Protein AF-K1SX87-F1 (afdb_monomer_lite)

pLDDT: mean 90.48, std 5.1, range [72.81, 97.75]

Radius of gyration: 15.31 Å; chains: 1; bounding box: 31×28×44 Å

Organism: NCBI:txid408170

Foldseek 3Di:
DDDDDDDVVVVDPDDDDADDDPLDDPVQWDPDAAWDDDPVQDDPPDGNPPDTTHGHPVSLVSRPVNDDDPPD

Secondary structure (DSSP, 8-state):
-------GGGT-S-------GGGS-GGG-BSSSEEE--GGGEETTEE--S--EEE-HHHHHTTGGG-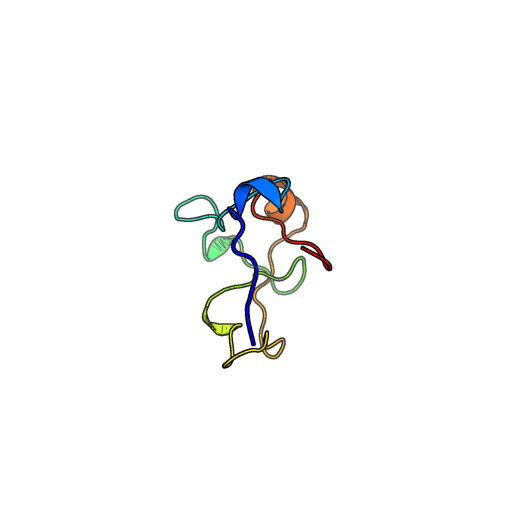--TT-

Sequence (72 aa):
MSYETYRVADLIDEIAMGPFGSNIKVSCFVDSGVPVLNGSNLEGFSLSEKAFRFVTKEKADSLNKANAHRGD

InterPro domains:
  IPR044946 Type I restriction modification DNA specificity domain superfamily [G3DSA:3.90.220.20] (1-72)

Structure (mmCIF, N/CA/C/O backbone):
data_AF-K1SX87-F1
#
_entry.id   AF-K1SX87-F1
#
loop_
_atom_site.group_PDB
_atom_site.id
_atom_site.type_symbol
_atom_site.label_atom_id
_atom_site.label_alt_id
_atom_site.label_comp_id
_atom_site.label_asym_id
_atom_site.label_entity_id
_atom_site.label_seq_id
_atom_site.pdbx_PDB_ins_code
_atom_site.Cartn_x
_atom_site.Cartn_y
_atom_site.Cartn_z
_atom_site.occupancy
_atom_site.B_iso_or_equiv
_atom_site.auth_seq_id
_atom_site.auth_comp_id
_atom_site.auth_asym_id
_atom_site.auth_atom_id
_atom_site.pdbx_PDB_model_num
ATOM 1 N N . MET A 1 1 ? 14.401 -16.766 -26.232 1.00 72.81 1 MET A N 1
ATOM 2 C CA . MET A 1 1 ? 13.802 -15.422 -26.099 1.00 72.81 1 MET A CA 1
ATOM 3 C C . MET A 1 1 ? 14.886 -14.488 -25.603 1.00 72.81 1 MET A C 1
ATOM 5 O O . MET A 1 1 ? 15.522 -14.830 -24.615 1.00 72.81 1 MET A O 1
ATOM 9 N N . SER A 1 2 ? 15.142 -13.385 -26.304 1.00 86.44 2 SER A N 1
ATOM 10 C CA . SER A 1 2 ? 15.973 -12.289 -25.797 1.00 86.44 2 SER A CA 1
ATOM 11 C C . SER A 1 2 ? 15.061 -11.273 -25.120 1.00 86.44 2 SER A C 1
ATOM 13 O O . SER A 1 2 ? 14.011 -10.939 -25.667 1.00 86.44 2 SER A O 1
ATOM 15 N N . TYR A 1 3 ? 15.441 -10.824 -23.930 1.00 91.38 3 TYR A N 1
ATOM 16 C CA . TYR A 1 3 ? 14.756 -9.751 -23.220 1.00 91.38 3 TYR A CA 1
ATOM 17 C C . TYR A 1 3 ? 15.662 -8.527 -23.208 1.00 91.38 3 TYR A C 1
ATOM 19 O O . TYR A 1 3 ? 16.867 -8.652 -22.984 1.00 91.38 3 TYR A O 1
ATOM 27 N N . GLU A 1 4 ? 15.069 -7.362 -23.432 1.00 93.75 4 GLU A N 1
ATOM 28 C CA . GLU A 1 4 ? 15.745 -6.085 -23.236 1.00 93.75 4 GLU A CA 1
ATOM 29 C C . GLU A 1 4 ? 15.869 -5.800 -21.736 1.00 93.75 4 GLU A C 1
ATOM 31 O O . GLU A 1 4 ? 14.950 -6.070 -20.959 1.00 93.75 4 GLU A O 1
ATOM 36 N N . THR A 1 5 ? 17.024 -5.282 -21.318 1.00 95.81 5 THR A N 1
ATOM 37 C CA . THR A 1 5 ? 17.281 -4.931 -19.915 1.00 95.81 5 THR A CA 1
ATOM 38 C C . THR A 1 5 ? 17.174 -3.425 -19.740 1.00 95.81 5 THR A C 1
ATOM 40 O O . THR A 1 5 ? 17.860 -2.675 -20.427 1.00 95.81 5 THR A O 1
ATOM 43 N N . TYR A 1 6 ? 16.367 -2.991 -18.776 1.00 96.25 6 TYR A N 1
ATOM 44 C CA . TYR A 1 6 ? 16.192 -1.581 -18.426 1.00 96.25 6 TYR A CA 1
ATOM 45 C C . TYR A 1 6 ? 16.532 -1.354 -16.957 1.00 96.25 6 TYR A C 1
ATOM 47 O O . TYR A 1 6 ? 16.419 -2.267 -16.132 1.00 96.25 6 TYR A O 1
ATOM 55 N N . ARG A 1 7 ? 16.923 -0.126 -16.600 1.00 95.81 7 ARG A N 1
ATOM 56 C CA . ARG A 1 7 ? 16.970 0.261 -15.188 1.00 95.81 7 ARG A CA 1
ATOM 57 C C . ARG A 1 7 ? 15.543 0.562 -14.755 1.00 95.81 7 ARG A C 1
ATOM 59 O O . ARG A 1 7 ? 14.806 1.225 -15.471 1.00 95.81 7 ARG A O 1
ATOM 66 N N . VAL A 1 8 ? 15.173 0.125 -13.555 1.00 94.25 8 VAL A N 1
ATOM 67 C CA . VAL A 1 8 ? 13.841 0.404 -12.990 1.00 94.25 8 VAL A CA 1
ATOM 68 C C . VAL A 1 8 ? 13.542 1.909 -12.993 1.00 94.25 8 VAL A C 1
ATOM 70 O O . VAL A 1 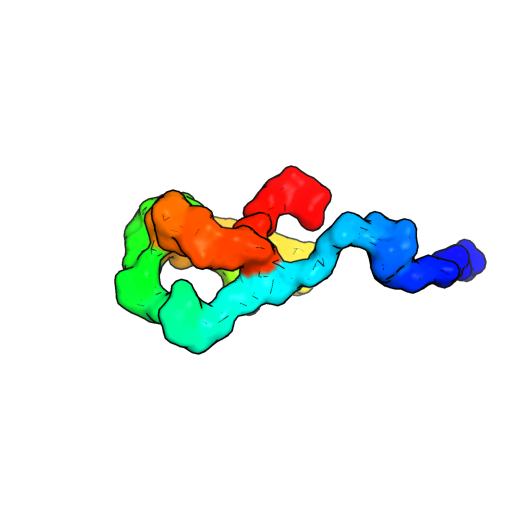8 ? 12.447 2.306 -13.361 1.00 94.25 8 VAL A O 1
ATOM 73 N N . ALA A 1 9 ? 14.542 2.740 -12.684 1.00 94.88 9 ALA A N 1
ATOM 74 C CA . ALA A 1 9 ? 14.426 4.199 -12.681 1.00 94.88 9 ALA A CA 1
ATOM 75 C C . ALA A 1 9 ? 14.123 4.826 -14.056 1.00 94.88 9 ALA A C 1
ATOM 77 O O . ALA A 1 9 ? 13.704 5.975 -14.099 1.00 94.88 9 ALA A O 1
ATOM 78 N N . ASP A 1 10 ? 14.326 4.097 -15.157 1.00 96.25 10 ASP A N 1
ATOM 79 C CA . ASP A 1 10 ? 13.980 4.572 -16.503 1.00 96.25 10 ASP A CA 1
ATOM 80 C C . ASP A 1 10 ? 12.507 4.271 -16.851 1.00 96.25 10 ASP A C 1
ATOM 82 O O . ASP A 1 10 ? 12.012 4.724 -17.880 1.00 96.25 10 ASP A O 1
ATOM 86 N N . LEU A 1 11 ? 11.816 3.473 -16.023 1.00 94.62 11 LEU A N 1
ATOM 87 C CA . LEU A 1 11 ? 10.465 2.959 -16.274 1.00 94.62 11 LEU A CA 1
ATOM 88 C C . LEU A 1 11 ? 9.411 3.453 -15.274 1.00 94.62 11 LEU A C 1
ATOM 90 O O . LEU A 1 11 ? 8.225 3.254 -15.524 1.00 94.62 11 LEU A O 1
ATOM 94 N N . ILE A 1 12 ? 9.820 4.033 -14.143 1.00 93.25 12 ILE A N 1
ATOM 95 C CA . ILE A 1 12 ? 8.912 4.446 -13.065 1.00 93.25 12 ILE A CA 1
ATOM 96 C C . ILE A 1 12 ? 9.124 5.913 -12.700 1.00 93.25 12 ILE A C 1
ATOM 98 O O . ILE A 1 12 ? 10.256 6.396 -12.702 1.00 93.25 12 ILE A O 1
ATOM 102 N N . ASP A 1 13 ? 8.045 6.591 -12.311 1.00 90.44 13 ASP A N 1
ATOM 103 C CA . ASP A 1 13 ? 8.108 7.966 -11.803 1.00 90.44 13 ASP A CA 1
ATOM 104 C C . ASP A 1 13 ? 8.620 8.017 -10.355 1.00 90.44 13 ASP A C 1
ATOM 106 O O . ASP A 1 13 ? 9.363 8.921 -9.967 1.00 90.44 13 ASP A O 1
ATOM 110 N N . GLU A 1 14 ? 8.236 7.032 -9.538 1.00 88.31 14 GLU A N 1
ATOM 111 C CA . GLU A 1 14 ? 8.567 6.991 -8.118 1.00 88.31 14 GLU A CA 1
ATOM 112 C C . GLU A 1 14 ? 8.628 5.554 -7.581 1.00 88.31 14 GLU A C 1
ATOM 114 O O . GLU A 1 14 ? 7.890 4.673 -8.013 1.00 88.31 14 GLU A O 1
ATOM 119 N N . ILE A 1 15 ? 9.503 5.331 -6.594 1.00 90.06 15 ILE A N 1
ATOM 120 C CA . ILE A 1 15 ? 9.501 4.136 -5.749 1.00 90.06 15 ILE A CA 1
ATOM 121 C C . ILE A 1 15 ? 9.348 4.554 -4.290 1.00 90.06 15 ILE A C 1
ATOM 123 O O . ILE A 1 15 ? 10.087 5.404 -3.785 1.00 90.06 15 ILE A O 1
ATOM 127 N N . ALA A 1 16 ? 8.402 3.929 -3.600 1.00 89.56 16 ALA A N 1
ATOM 128 C CA . ALA A 1 16 ? 8.158 4.162 -2.189 1.00 89.56 16 ALA A CA 1
ATOM 129 C C . ALA A 1 16 ? 8.138 2.847 -1.413 1.00 89.56 16 ALA A C 1
ATOM 131 O O . ALA A 1 16 ? 7.957 1.760 -1.959 1.00 89.56 16 ALA A O 1
ATOM 132 N N . MET A 1 17 ? 8.342 2.964 -0.107 1.00 88.25 17 MET A N 1
ATOM 133 C CA . MET A 1 17 ? 8.190 1.864 0.833 1.00 88.25 17 MET A CA 1
ATOM 134 C C . MET A 1 17 ? 7.037 2.167 1.784 1.00 88.25 17 MET A C 1
ATOM 136 O O . MET A 1 17 ? 6.726 3.331 2.045 1.00 88.25 17 MET A O 1
ATOM 140 N N . GLY A 1 18 ? 6.429 1.111 2.323 1.00 86.81 18 GLY A N 1
ATOM 141 C CA . GLY A 1 18 ? 5.405 1.249 3.352 1.00 86.81 18 GLY A CA 1
ATOM 142 C C . GLY A 1 18 ? 5.920 1.995 4.595 1.00 86.81 18 GLY A C 1
ATOM 143 O O . GLY A 1 18 ? 7.127 2.157 4.787 1.00 86.81 18 GLY A O 1
ATOM 144 N N . PRO A 1 19 ? 5.024 2.452 5.479 1.00 87.25 19 PRO A N 1
ATOM 145 C CA . PRO A 1 19 ? 5.421 3.139 6.693 1.00 87.25 19 PRO A CA 1
ATOM 146 C C . PRO A 1 19 ? 5.876 2.127 7.748 1.00 87.25 19 PRO A C 1
ATOM 148 O O . PRO A 1 19 ? 5.258 1.080 7.928 1.00 87.25 19 PRO A O 1
ATOM 151 N N . PHE A 1 20 ? 6.917 2.469 8.509 1.00 81.31 20 PHE A N 1
ATOM 152 C CA . PHE A 1 20 ? 7.446 1.614 9.575 1.00 81.31 20 PHE A CA 1
ATOM 153 C C . PHE A 1 20 ? 7.448 2.324 10.935 1.00 81.31 20 PHE A C 1
ATOM 155 O O . PHE A 1 20 ? 7.421 3.554 11.030 1.00 81.31 20 PHE A O 1
ATOM 162 N N . GLY A 1 21 ? 7.487 1.534 12.009 1.00 80.62 21 GLY A N 1
ATOM 163 C CA . GLY A 1 21 ? 7.650 2.033 13.373 1.00 80.62 21 GLY A CA 1
ATOM 164 C C . GLY A 1 21 ? 6.486 2.905 13.852 1.00 80.62 21 GLY A C 1
ATOM 165 O O . GLY A 1 21 ? 5.320 2.525 13.771 1.00 80.62 21 GLY A O 1
ATOM 166 N N . SER A 1 22 ? 6.796 4.084 14.396 1.00 82.81 22 SER A N 1
ATOM 167 C CA . SER A 1 22 ? 5.804 4.970 15.022 1.00 82.81 22 SER A CA 1
ATOM 168 C C . SER A 1 22 ? 4.769 5.546 14.058 1.00 82.81 22 SER A C 1
ATOM 170 O O . SER A 1 22 ? 3.746 6.046 14.525 1.00 82.81 22 SER A O 1
ATOM 172 N N . ASN A 1 23 ? 5.006 5.463 12.748 1.00 87.44 23 ASN A N 1
ATOM 173 C CA . ASN A 1 23 ? 4.108 6.016 11.740 1.00 87.44 23 ASN A CA 1
ATOM 174 C C . ASN A 1 23 ? 2.804 5.219 11.618 1.00 87.44 23 ASN A C 1
ATOM 176 O O . ASN A 1 23 ? 1.771 5.819 11.325 1.00 87.44 23 ASN A O 1
ATOM 180 N N . ILE A 1 24 ? 2.814 3.912 11.904 1.00 91.62 24 ILE A N 1
ATOM 181 C CA . ILE A 1 24 ? 1.622 3.056 11.861 1.00 91.62 24 ILE A CA 1
ATOM 182 C C . ILE A 1 24 ? 1.655 2.019 12.994 1.00 91.62 24 ILE A C 1
ATOM 184 O O . ILE A 1 24 ? 2.347 1.007 12.942 1.00 91.62 24 ILE A O 1
ATOM 188 N N . LYS A 1 25 ? 0.913 2.290 14.072 1.00 91.75 25 LYS A N 1
ATOM 189 C CA . LYS A 1 25 ? 0.839 1.420 15.257 1.00 91.75 25 LYS A CA 1
ATOM 190 C C . LYS A 1 25 ? -0.438 0.589 15.250 1.00 91.75 25 LYS A C 1
ATOM 192 O O . LYS A 1 25 ? -1.405 0.932 14.582 1.00 91.75 25 LYS A O 1
ATOM 197 N N . VAL A 1 26 ? -0.481 -0.449 16.091 1.00 91.75 26 VAL A N 1
ATOM 198 C CA . VAL A 1 26 ? -1.695 -1.257 16.307 1.00 91.75 26 VAL A CA 1
ATOM 199 C C . VAL A 1 26 ? -2.904 -0.399 16.706 1.00 91.75 26 VAL A C 1
ATOM 201 O O . VAL A 1 26 ? -4.016 -0.656 16.265 1.00 91.75 26 VAL A O 1
ATOM 204 N N . SER A 1 27 ? -2.680 0.666 17.475 1.00 94.25 27 SER A N 1
ATOM 205 C CA . SER A 1 27 ? -3.723 1.612 17.885 1.00 94.25 27 SER A CA 1
ATOM 206 C C . SER A 1 27 ? -4.285 2.471 16.747 1.00 94.25 27 SER A C 1
ATOM 208 O O . SER A 1 27 ? -5.255 3.183 16.960 1.00 94.25 27 SER A O 1
ATOM 210 N N . CYS A 1 28 ? -3.657 2.473 15.568 1.00 94.88 28 CYS A N 1
ATOM 211 C CA . CYS A 1 28 ? -4.159 3.196 14.400 1.00 94.88 28 CYS A CA 1
ATOM 212 C C . CYS A 1 28 ? -5.222 2.404 13.633 1.00 94.88 28 CYS A C 1
ATOM 214 O O . CYS A 1 28 ? -5.857 2.981 12.751 1.00 94.88 28 CYS A O 1
ATOM 216 N N . PHE A 1 29 ? -5.375 1.105 13.912 1.00 95.31 29 PHE A N 1
ATOM 217 C CA . PHE A 1 29 ? -6.306 0.280 13.162 1.00 95.31 29 PHE A CA 1
ATOM 218 C C . PHE A 1 29 ? -7.737 0.430 13.667 1.00 95.31 29 PHE A C 1
ATOM 220 O O . PHE A 1 29 ? -7.983 0.496 14.869 1.00 95.31 29 PHE A O 1
ATOM 227 N N . VAL A 1 30 ? -8.657 0.457 12.714 1.00 97.44 30 VAL A N 1
ATOM 228 C CA . VAL A 1 30 ? -10.103 0.580 12.895 1.00 97.44 30 VAL A CA 1
ATOM 229 C C . VAL A 1 30 ? -10.808 -0.565 12.167 1.00 97.44 30 VAL A C 1
ATOM 231 O O . VAL A 1 30 ? -10.193 -1.269 11.362 1.00 97.44 30 VAL A O 1
ATOM 234 N N . ASP A 1 31 ? -12.102 -0.731 12.427 1.00 96.31 31 ASP A N 1
ATOM 235 C CA . ASP A 1 31 ? -12.893 -1.836 11.869 1.00 96.31 31 ASP A CA 1
ATOM 236 C C . ASP A 1 31 ? -13.196 -1.669 10.369 1.00 96.31 31 ASP A C 1
ATOM 238 O O . ASP A 1 31 ? -13.443 -2.649 9.671 1.00 96.31 31 ASP A O 1
ATOM 242 N N . SER A 1 32 ? -13.157 -0.436 9.853 1.00 96.38 32 SER A N 1
ATOM 243 C CA . SER A 1 32 ? -13.410 -0.123 8.440 1.00 96.38 32 SER A CA 1
ATOM 244 C C . SER A 1 32 ? -12.709 1.164 8.008 1.00 96.38 32 SER A C 1
ATOM 246 O O . SER A 1 32 ? -12.625 2.107 8.794 1.00 96.38 32 SER A O 1
ATOM 248 N N . GLY A 1 33 ? -12.261 1.241 6.753 1.00 96.25 33 GLY A N 1
ATOM 249 C CA . GLY A 1 33 ? -11.584 2.424 6.219 1.00 96.25 33 GLY A CA 1
ATOM 250 C C . GLY A 1 33 ? -10.695 2.096 5.024 1.00 96.25 33 GLY A C 1
ATOM 251 O O . GLY A 1 33 ? -11.053 1.268 4.189 1.00 96.25 33 GLY A O 1
ATOM 252 N N . VAL A 1 34 ? -9.527 2.733 4.953 1.00 95.50 34 VAL A N 1
ATOM 253 C CA . VAL A 1 34 ? -8.521 2.437 3.925 1.00 95.50 34 VAL A CA 1
ATOM 254 C C . VAL A 1 34 ? -7.791 1.144 4.312 1.00 95.50 34 VAL A C 1
ATOM 256 O O . VAL A 1 34 ? -7.261 1.074 5.427 1.00 95.50 34 VAL A O 1
ATOM 259 N N . PRO A 1 35 ? -7.781 0.106 3.452 1.00 94.19 35 PRO A N 1
ATOM 260 C CA . PRO A 1 35 ? -7.144 -1.166 3.766 1.00 94.19 35 PRO A CA 1
ATOM 261 C C . PRO A 1 35 ? -5.623 -1.018 3.812 1.00 94.19 35 PRO A C 1
ATOM 263 O O . PRO A 1 35 ? -5.017 -0.346 2.981 1.00 94.19 35 PRO A O 1
ATOM 266 N N . VAL A 1 36 ? -4.998 -1.685 4.776 1.00 92.75 36 VAL A N 1
ATOM 267 C CA . VAL A 1 36 ? -3.542 -1.735 4.907 1.00 92.75 36 VAL A CA 1
ATOM 268 C C . VAL A 1 36 ? -3.031 -3.043 4.326 1.00 92.75 36 VAL A C 1
ATOM 270 O O . VAL A 1 36 ? -3.298 -4.114 4.876 1.00 92.75 36 VAL A O 1
ATOM 273 N N . LEU A 1 37 ? -2.256 -2.940 3.246 1.00 90.56 37 LEU A N 1
ATOM 274 C CA . LEU A 1 37 ? -1.540 -4.071 2.666 1.00 90.56 37 LEU A CA 1
ATOM 275 C C . LEU A 1 37 ? -0.323 -4.396 3.533 1.00 90.56 37 LEU A C 1
ATOM 277 O O . LEU A 1 37 ? 0.524 -3.542 3.791 1.00 90.56 37 LEU A O 1
ATOM 281 N N . ASN A 1 38 ? -0.230 -5.636 3.999 1.00 87.62 38 ASN A N 1
ATOM 282 C CA . ASN A 1 38 ? 0.938 -6.130 4.717 1.00 87.62 38 ASN A CA 1
ATOM 283 C C . ASN A 1 38 ? 1.315 -7.538 4.232 1.00 87.62 38 ASN A C 1
ATOM 285 O O . ASN A 1 38 ? 0.643 -8.109 3.376 1.00 87.62 38 ASN A O 1
ATOM 289 N N . GLY A 1 39 ? 2.395 -8.108 4.774 1.00 86.44 39 GLY A N 1
ATOM 290 C CA . GLY A 1 39 ? 2.909 -9.406 4.327 1.00 86.44 39 GLY A CA 1
ATOM 291 C C . GLY A 1 39 ? 1.880 -10.542 4.364 1.00 86.44 39 GLY A C 1
ATOM 292 O O . GLY A 1 39 ? 1.925 -11.412 3.504 1.00 86.44 39 GLY A O 1
ATOM 293 N N . SER A 1 40 ? 0.909 -10.517 5.286 1.00 87.25 40 SER A N 1
ATOM 294 C CA . SER A 1 40 ? -0.144 -11.541 5.342 1.00 87.25 40 SER A CA 1
ATOM 295 C C . SER A 1 40 ? -1.153 -11.448 4.197 1.00 87.25 40 SER A C 1
ATOM 297 O O . SER A 1 40 ? -1.916 -12.385 3.993 1.00 87.25 40 SER A O 1
ATOM 299 N N . ASN A 1 41 ? -1.195 -10.326 3.472 1.00 89.50 41 ASN A N 1
ATOM 300 C CA . ASN A 1 41 ? -2.037 -10.161 2.290 1.00 89.50 41 ASN A CA 1
ATOM 301 C C . ASN A 1 41 ? -1.382 -10.728 1.028 1.00 89.50 41 ASN A C 1
ATO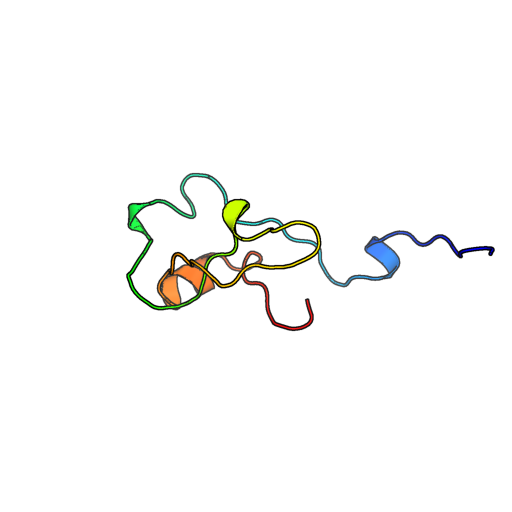M 303 O O . ASN A 1 41 ? -2.044 -10.800 0.003 1.00 89.50 41 ASN A O 1
ATOM 307 N N . LEU A 1 42 ? -0.109 -11.122 1.060 1.00 88.81 42 LEU A N 1
ATOM 308 C CA . LEU A 1 42 ? 0.572 -11.690 -0.101 1.00 88.81 42 LEU A CA 1
ATOM 309 C C . LEU A 1 42 ? 0.459 -13.220 -0.062 1.00 88.81 42 LEU A C 1
ATOM 311 O O . LEU A 1 42 ? 1.112 -13.883 0.741 1.00 88.81 42 LEU A O 1
ATOM 315 N N . GLU A 1 43 ? -0.374 -13.786 -0.936 1.00 88.69 43 GLU A N 1
ATOM 316 C CA . GLU A 1 43 ? -0.547 -15.233 -1.100 1.00 88.69 43 GLU A CA 1
ATOM 317 C C . GLU A 1 43 ? 0.026 -15.675 -2.456 1.00 88.69 43 GLU A C 1
ATOM 319 O O . GLU A 1 43 ? -0.586 -15.487 -3.514 1.00 88.69 43 GLU A O 1
ATOM 324 N N . GLY A 1 44 ? 1.223 -16.272 -2.430 1.00 87.50 44 GLY A N 1
ATOM 325 C CA . GLY A 1 44 ? 1.931 -16.714 -3.632 1.00 87.50 44 GLY A CA 1
ATOM 326 C C . GLY A 1 44 ? 2.254 -15.540 -4.558 1.00 87.50 44 GLY A C 1
ATOM 327 O O . GLY A 1 44 ? 3.093 -14.706 -4.232 1.00 87.50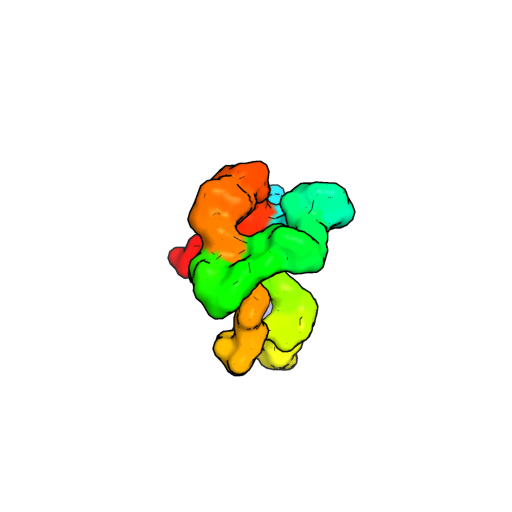 44 GLY A O 1
ATOM 328 N N . PHE A 1 45 ? 1.572 -15.484 -5.702 1.00 86.56 45 PHE A N 1
ATOM 329 C CA . PHE A 1 45 ? 1.707 -14.418 -6.706 1.00 86.56 45 PHE A CA 1
ATOM 330 C C . PHE A 1 45 ? 0.515 -13.450 -6.718 1.00 86.56 45 PHE A C 1
ATOM 332 O O . PHE A 1 45 ? 0.342 -12.698 -7.674 1.00 86.56 45 PHE A O 1
ATOM 339 N N . SER A 1 46 ? -0.347 -13.503 -5.700 1.00 86.19 46 SER A N 1
ATOM 340 C CA . SER A 1 46 ? -1.601 -12.751 -5.657 1.00 86.19 46 SER A CA 1
ATOM 341 C C . SER A 1 46 ? -1.774 -11.990 -4.350 1.00 86.19 46 SER A C 1
ATOM 343 O O . SER A 1 46 ? -1.256 -12.385 -3.303 1.00 86.19 46 SER A O 1
ATOM 345 N N . LEU A 1 47 ? -2.532 -10.898 -4.418 1.00 86.00 47 LEU A N 1
ATOM 346 C CA . LEU A 1 47 ? -2.998 -10.188 -3.239 1.00 86.00 47 LEU A CA 1
ATOM 347 C C . LEU A 1 47 ? -4.290 -10.845 -2.733 1.00 86.00 47 LEU A C 1
ATOM 349 O O . LEU A 1 47 ? -5.280 -10.942 -3.454 1.00 86.00 47 LEU A O 1
ATOM 353 N N . SER A 1 48 ? -4.269 -11.296 -1.485 1.00 86.06 48 SER A N 1
ATOM 354 C CA . SER A 1 48 ? -5.398 -11.867 -0.763 1.00 86.06 48 SER A CA 1
ATOM 355 C C . SER A 1 48 ? -6.167 -10.779 -0.022 1.00 86.06 48 SER A C 1
ATOM 357 O O . SER A 1 48 ? -5.656 -10.131 0.897 1.00 86.06 48 SER A O 1
ATOM 359 N N . GLU A 1 49 ? -7.434 -10.626 -0.399 1.00 82.19 49 GLU A N 1
ATOM 360 C CA . GLU A 1 49 ? -8.381 -9.683 0.207 1.00 82.19 49 GLU A CA 1
ATOM 361 C C . GLU A 1 49 ? -9.200 -10.309 1.353 1.00 82.19 49 GLU A C 1
ATOM 363 O O . GLU A 1 49 ? -10.169 -9.724 1.830 1.00 82.19 49 GLU A O 1
ATOM 368 N N . LYS A 1 50 ? -8.832 -11.513 1.818 1.00 80.12 50 LYS A N 1
ATOM 369 C CA . LYS A 1 50 ? -9.606 -12.272 2.821 1.00 80.12 50 LYS A CA 1
ATOM 370 C C . LYS A 1 50 ? -9.681 -11.581 4.182 1.00 80.12 50 LYS A C 1
ATOM 372 O O . LYS A 1 50 ? -10.656 -11.760 4.906 1.00 80.12 50 LYS A O 1
ATOM 377 N N . ALA A 1 51 ? -8.636 -10.845 4.553 1.00 83.12 51 ALA A N 1
ATOM 378 C CA . ALA A 1 51 ? -8.567 -10.132 5.817 1.00 83.12 51 ALA A CA 1
ATOM 379 C C . ALA A 1 51 ? -7.725 -8.866 5.662 1.00 83.12 51 ALA A C 1
ATOM 381 O O . ALA A 1 51 ? -6.518 -8.926 5.415 1.00 83.12 51 ALA A O 1
ATOM 382 N N . PHE A 1 52 ? -8.362 -7.716 5.862 1.00 90.88 52 PHE A N 1
ATOM 383 C CA . PHE A 1 52 ? -7.678 -6.437 5.956 1.00 90.88 52 PHE A CA 1
ATOM 384 C C . PHE A 1 52 ? -7.749 -5.892 7.371 1.00 90.88 52 PHE A C 1
ATOM 386 O O . PHE A 1 52 ? -8.719 -6.085 8.102 1.00 90.88 52 PHE A O 1
ATOM 393 N N . ARG A 1 53 ? -6.695 -5.166 7.731 1.00 92.94 53 ARG A N 1
ATOM 394 C CA . ARG A 1 53 ? -6.768 -4.153 8.777 1.00 92.94 53 ARG A CA 1
ATOM 395 C C . ARG A 1 53 ? -7.021 -2.829 8.085 1.00 92.94 53 ARG A C 1
ATOM 397 O O . ARG A 1 53 ? -6.536 -2.627 6.972 1.00 92.94 53 ARG A O 1
ATOM 404 N N . PHE A 1 54 ? -7.719 -1.925 8.750 1.00 95.75 54 PHE A N 1
ATOM 405 C CA . PHE A 1 54 ? -8.049 -0.635 8.164 1.00 95.75 54 PHE A CA 1
ATOM 406 C C . PHE A 1 54 ? -7.478 0.492 8.997 1.00 95.75 54 PHE A C 1
ATOM 408 O O . PHE A 1 54 ? -7.332 0.357 10.205 1.00 95.75 54 PHE A O 1
ATOM 415 N N . VAL A 1 55 ? -7.174 1.610 8.356 1.00 96.56 55 VAL A N 1
ATOM 416 C CA . VAL A 1 55 ? -6.917 2.891 9.018 1.00 96.56 55 VAL A CA 1
ATOM 417 C C . VAL A 1 55 ? -7.958 3.905 8.549 1.00 96.56 55 VAL A C 1
ATOM 419 O O . VAL A 1 55 ? -8.610 3.708 7.520 1.00 96.56 55 VAL A O 1
ATOM 422 N N . THR A 1 56 ? -8.135 4.999 9.290 1.00 97.75 56 THR A N 1
ATOM 423 C CA . THR A 1 56 ? -8.985 6.095 8.805 1.00 97.75 56 THR A CA 1
ATOM 424 C C . THR A 1 56 ? -8.373 6.734 7.559 1.00 97.75 56 THR A C 1
ATOM 426 O O . THR A 1 56 ? -7.169 6.609 7.311 1.00 97.75 56 THR A O 1
ATOM 429 N N . LYS A 1 57 ? -9.189 7.450 6.781 1.00 96.81 57 LYS A N 1
ATOM 430 C CA . LYS A 1 57 ? -8.704 8.169 5.599 1.00 96.81 57 LYS A CA 1
ATOM 431 C C . LYS A 1 57 ? -7.639 9.199 5.974 1.00 96.81 57 LYS A C 1
ATOM 433 O O . LYS A 1 57 ? -6.577 9.224 5.373 1.00 96.81 57 LYS A O 1
ATOM 438 N N . GLU A 1 58 ? -7.873 9.959 7.039 1.00 97.12 58 GLU A N 1
ATOM 439 C CA . GLU A 1 58 ? -6.934 10.962 7.549 1.00 97.12 58 GLU A CA 1
ATOM 440 C C . GLU A 1 58 ? -5.605 10.313 7.938 1.00 97.12 58 GLU A C 1
ATOM 442 O O . GLU A 1 58 ? -4.530 10.873 7.715 1.00 97.12 58 GLU A O 1
ATOM 447 N N . LYS A 1 59 ? -5.665 9.101 8.510 1.00 95.88 59 LYS A N 1
ATOM 448 C CA . LYS A 1 59 ? -4.458 8.368 8.856 1.00 95.88 59 LYS A CA 1
ATOM 449 C C . LYS A 1 59 ? -3.725 7.874 7.614 1.00 95.88 59 LYS A C 1
ATOM 451 O O . LYS A 1 59 ? -2.506 8.009 7.602 1.00 95.88 59 LYS A O 1
ATOM 456 N N . ALA A 1 60 ? -4.415 7.352 6.603 1.00 95.31 60 ALA A N 1
ATOM 457 C CA . ALA A 1 60 ? -3.800 6.981 5.328 1.00 95.31 60 ALA A CA 1
ATOM 458 C C . ALA A 1 60 ? -3.141 8.195 4.657 1.00 95.31 60 ALA A C 1
ATOM 460 O O . ALA A 1 60 ? -1.955 8.159 4.350 1.00 95.31 60 ALA A O 1
ATOM 461 N N . ASP A 1 61 ? -3.860 9.311 4.535 1.00 94.94 61 ASP A N 1
ATOM 462 C CA . ASP A 1 61 ? -3.352 10.554 3.943 1.00 94.94 61 ASP A CA 1
ATOM 463 C C . ASP A 1 61 ? -2.105 11.074 4.689 1.00 94.94 61 ASP A C 1
ATOM 465 O O . ASP A 1 61 ? -1.155 11.550 4.069 1.00 94.94 61 ASP A O 1
ATOM 469 N N . SER A 1 62 ? -2.027 10.884 6.016 1.00 94.50 62 SER A N 1
ATOM 470 C CA . SER A 1 62 ? -0.829 11.234 6.800 1.00 94.50 62 SER A CA 1
ATOM 471 C C . SER A 1 62 ? 0.430 10.425 6.448 1.00 94.50 62 SER A C 1
ATOM 473 O O . SER A 1 62 ? 1.536 10.829 6.808 1.00 94.50 62 SER A O 1
ATOM 475 N N . LEU A 1 63 ? 0.281 9.272 5.786 1.00 93.38 63 LEU A N 1
ATOM 476 C CA . LEU A 1 63 ? 1.382 8.379 5.411 1.00 93.38 63 LEU A CA 1
ATOM 477 C C . LEU A 1 63 ? 1.962 8.710 4.022 1.00 93.38 63 LEU A C 1
ATOM 479 O O . LEU A 1 63 ? 2.954 8.095 3.627 1.00 93.38 63 LEU A O 1
ATOM 483 N N . ASN A 1 64 ? 1.410 9.713 3.322 1.00 88.62 64 ASN A N 1
ATOM 484 C CA . ASN A 1 64 ? 1.889 10.250 2.042 1.00 88.62 64 ASN A CA 1
ATOM 485 C C . ASN A 1 64 ? 2.239 9.147 1.027 1.00 88.62 64 ASN A C 1
ATOM 487 O O 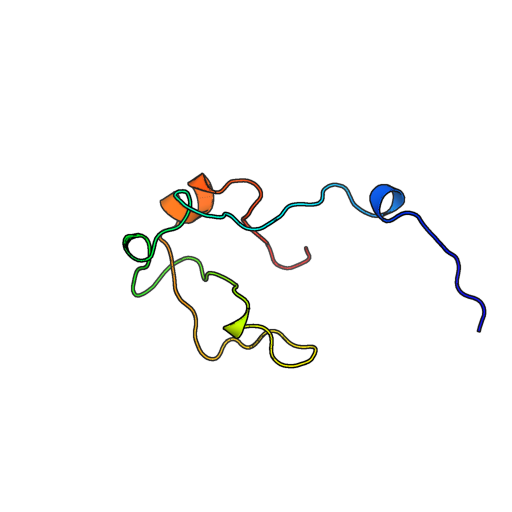. ASN A 1 64 ? 1.361 8.458 0.517 1.00 88.62 64 ASN A O 1
ATOM 491 N N . LYS A 1 65 ? 3.538 8.959 0.763 1.00 88.62 65 LYS A N 1
ATOM 492 C CA . LYS A 1 65 ? 4.093 8.079 -0.272 1.00 88.62 65 LYS A CA 1
ATOM 493 C C . LYS A 1 65 ? 3.807 6.592 -0.040 1.00 88.62 65 LYS A C 1
ATOM 495 O O . LYS A 1 65 ? 4.108 5.775 -0.895 1.00 88.62 65 LYS A O 1
ATOM 500 N N . ALA A 1 66 ? 3.251 6.228 1.114 1.00 91.75 66 ALA A N 1
ATOM 501 C CA . ALA A 1 66 ? 2.839 4.861 1.404 1.00 91.75 66 ALA A CA 1
ATOM 502 C C . ALA A 1 66 ? 1.449 4.493 0.851 1.00 91.75 66 ALA A C 1
ATOM 504 O O . ALA A 1 66 ? 1.080 3.319 0.904 1.00 91.75 66 ALA A O 1
ATOM 505 N N . ASN A 1 67 ? 0.664 5.461 0.368 1.00 92.06 67 ASN A N 1
ATOM 506 C CA . ASN A 1 67 ? -0.646 5.185 -0.217 1.00 92.06 67 ASN A CA 1
ATOM 507 C C . ASN A 1 67 ? -0.484 4.653 -1.642 1.00 92.06 67 ASN A C 1
ATOM 509 O O . ASN A 1 67 ? -0.155 5.411 -2.550 1.00 92.06 67 ASN A O 1
ATOM 513 N N . ALA A 1 68 ? -0.751 3.360 -1.817 1.00 89.25 68 ALA A N 1
ATOM 514 C CA . ALA A 1 68 ? -0.832 2.722 -3.125 1.00 89.25 68 ALA A CA 1
ATOM 515 C C . ALA A 1 68 ? -2.253 2.825 -3.698 1.00 89.25 68 ALA A C 1
ATOM 517 O O . ALA A 1 68 ? -3.246 2.683 -2.975 1.00 89.25 68 ALA A O 1
ATOM 518 N N . HIS A 1 69 ? -2.342 3.020 -5.006 1.00 87.88 69 HIS A N 1
ATOM 519 C CA . HIS A 1 69 ? -3.580 3.111 -5.765 1.00 87.88 69 HIS A CA 1
ATOM 520 C C . HIS A 1 69 ? -3.661 1.982 -6.792 1.00 87.88 69 HIS A C 1
ATOM 522 O O . HIS A 1 69 ? -2.685 1.324 -7.138 1.00 87.88 69 HIS A O 1
ATOM 528 N N . ARG A 1 70 ? -4.870 1.717 -7.292 1.00 84.12 70 ARG A N 1
ATOM 529 C CA . ARG A 1 70 ? -5.053 0.712 -8.341 1.00 84.12 70 ARG A CA 1
ATOM 530 C C . ARG A 1 70 ? -4.356 1.182 -9.620 1.00 84.12 70 ARG A C 1
ATOM 532 O O . ARG A 1 70 ? -4.793 2.167 -10.206 1.00 84.12 70 ARG A O 1
ATOM 539 N N . GLY A 1 71 ? -3.377 0.410 -10.079 1.00 83.38 71 GLY A N 1
ATOM 540 C CA . GLY A 1 71 ? -2.590 0.716 -11.274 1.00 83.38 71 GLY A CA 1
ATOM 541 C C . GLY A 1 71 ? -1.143 1.104 -10.973 1.00 83.38 71 GLY A C 1
ATOM 542 O O . GLY A 1 71 ? -0.366 1.154 -11.923 1.00 83.38 71 GLY A O 1
ATOM 543 N N . ASP A 1 72 ? -0.809 1.321 -9.695 1.00 84.00 72 ASP A N 1
ATOM 544 C CA . ASP A 1 72 ? 0.575 1.383 -9.207 1.00 84.00 72 ASP A CA 1
ATOM 545 C C . ASP A 1 72 ? 1.256 -0.00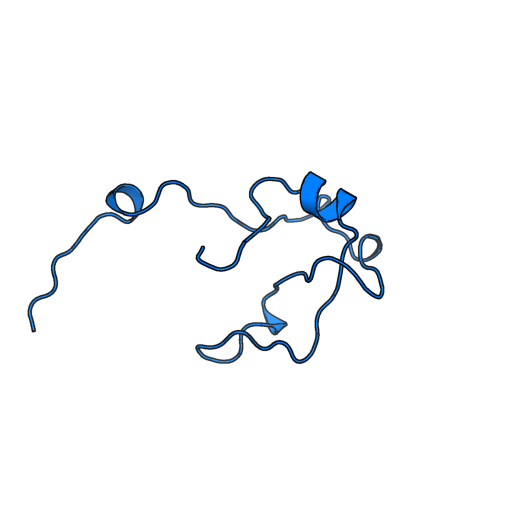1 -9.244 1.00 84.00 72 ASP A C 1
ATOM 547 O O . ASP A 1 72 ? 0.536 -1.034 -9.194 1.00 84.00 72 ASP A O 1
#